Protein AF-A0AA39VTD2-F1 (afdb_monomer)

Solvent-accessible surface area (backbone atoms only — not comparable to full-atom values): 9011 Å² total; per-residue (Å²): 133,56,68,71,57,47,51,46,49,51,66,43,54,38,42,50,24,48,55,52,28,52,70,69,26,63,92,44,90,57,47,90,54,54,65,67,55,42,27,39,64,20,30,42,62,75,64,65,38,88,51,20,54,28,35,28,41,30,50,53,46,53,52,54,55,70,74,55,58,90,92,57,81,82,82,74,65,67,71,65,35,53,47,39,31,69,61,49,70,28,63,67,50,41,54,50,52,48,50,49,42,51,71,68,51,75,74,62,54,51,59,44,59,25,41,34,55,59,74,66,97,52,94,37,30,54,61,72,82,68,52,94,79,41,73,35,63,44,76,49,68,32,60,56,42,57,49,47,62,57,50,41,28,45,65,70,86,83,126

Sequence (159 aa):
MSRDTLEYRWGKHHRTYVENLNNQIAGTELDGMSLEDVILVSYNRGDILPPFNNAAQAWNHGFFWESMKPGGGGKPSGDLLELIERDFGSFETFLSEFKSAASTQFGSGWAWLCYKANRLDVENAVNPLPSDEDKKLVVVKSPNAVNTFSLGLLSAPYY

Mean predicted aligned error: 5.65 Å

Radius of gyration: 16.7 Å; Cα contacts (8 Å, |Δi|>4): 208; chains: 1; bounding box: 38×28×45 Å

Nearest PDB structures (foldseek):
  8r6s-assembly1_N  TM=9.092E-01  e=1.519E-19  Sinapis alba
  8wa0-assembly1_L  TM=8.859E-01  e=2.914E-18  Nicotiana tabacum
  7bjk-assembly3_E-2  TM=9.231E-01  e=2.035E-16  Arabidopsis thaliana
  8xzv-assembly1_L  TM=8.813E-01  e=9.977E-18  Spinacia oleracea
  1my6-assembly1_B  TM=9.478E-01  e=7.759E-13  Thermosynechococcus vestitus

pLDDT: mean 86.67, std 11.74, range [35.47, 97.81]

Foldseek 3Di:
DDPVCCCCCVVPVLVVLVVVLCVVCPPHPCPPPDLLVQLLVQCQLVPHHPSNQSSLSNVVSVVVVLVDDVVDDDQDDDPVQVLCCVFQVHPVSVVVVQVVQVVPDDDAWDKFWWQFAQDDPRVRAPEDHGDPPHGHIDIDIDHRSDDQSSNNTHTDPPD

Organism: Acer saccharum (NCBI:txid4024)

InterPro domains:
  IPR001189 Manganese/iron superoxide dismutase [PR01703] (9-22)
  IPR001189 Manganese/iron superoxide dismutase [PR01703] (52-65)
  IPR001189 Manganese/iron superoxide dismutase [PR01703] (105-113)
  IPR019831 Manganese/iron superoxide dismutase, N-terminal [PF00081] (2-69)
  IPR019832 Manganese/iron superoxide dismutase, C-terminal [PF02777] (76-127)
  IPR036314 Manganese/iron superoxide dismutase, C-terminal domain superfamily [G3DSA:3.55.40.20] (68-153)
  IPR036314 Manganese/iron superoxide dismutase, C-terminal domain superfamily [SSF54719] (71-150)
  IPR036324 Manganese/iron superoxide dismutase, N-terminal domain superfamily [G3DSA:1.10.287.990] (3-67)
  IPR036324 Manganese/iron superoxide dismutase, N-terminal domain superfamily [SSF46609] (1-70)

Secondary structure (DSSP, 8-state):
--HHHHHHIIIIIIHHHHHHHHHHHTTSTTTTS-HHHHHHHHHGGGS--TTHHHHHHHHHHHHHHHT--TT--S---THHHHHHHHHHSSHHHHHHHHHHHHHS--SSEEEEEEEE-S----TTS-PPPP-TT-SEEEEEEEETT--TGGGT-EE----

Structure (mmCIF, N/CA/C/O backbone):
data_AF-A0AA39VTD2-F1
#
_entry.id   AF-A0AA39VTD2-F1
#
loop_
_atom_site.group_PDB
_atom_site.id
_atom_site.type_symbol
_atom_site.label_atom_id
_atom_site.label_alt_id
_atom_site.label_comp_id
_atom_site.label_asym_id
_atom_site.label_entity_id
_atom_site.label_seq_id
_atom_site.pdbx_PDB_ins_code
_atom_site.Cartn_x
_atom_site.Cartn_y
_atom_site.Cartn_z
_atom_site.occupancy
_atom_site.B_iso_or_equiv
_atom_site.auth_seq_id
_atom_site.auth_comp_id
_atom_site.auth_asym_id
_atom_site.auth_atom_id
_atom_site.pdbx_PDB_model_num
ATOM 1 N N . MET A 1 1 ? 16.924 -9.910 0.750 1.00 76.75 1 MET A N 1
ATOM 2 C CA . MET A 1 1 ? 16.731 -9.361 2.112 1.00 76.75 1 MET A CA 1
ATOM 3 C C . MET A 1 1 ? 17.577 -10.177 3.082 1.00 76.75 1 MET A C 1
ATOM 5 O O . MET A 1 1 ? 17.642 -11.385 2.891 1.00 76.75 1 MET A O 1
ATOM 9 N N . SER A 1 2 ? 18.263 -9.560 4.052 1.00 83.81 2 SER A N 1
ATOM 10 C CA . SER A 1 2 ? 19.009 -10.321 5.072 1.00 83.81 2 SER A CA 1
ATOM 11 C C . SER A 1 2 ? 18.058 -10.961 6.091 1.00 83.81 2 SER A C 1
ATOM 13 O O . SER A 1 2 ? 16.942 -10.472 6.276 1.00 83.81 2 SER A O 1
ATOM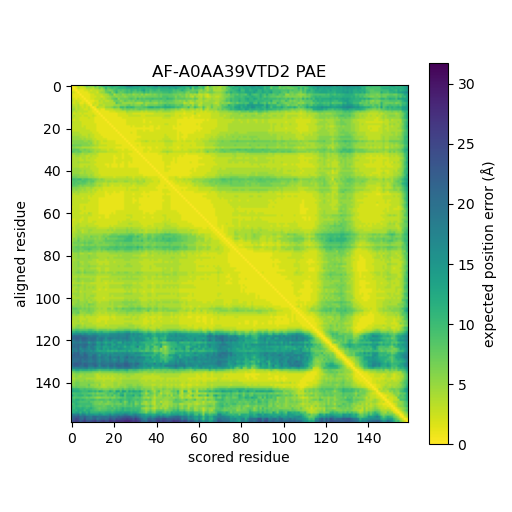 15 N N . ARG A 1 3 ? 18.509 -12.022 6.776 1.00 80.75 3 ARG A N 1
ATOM 16 C CA . ARG A 1 3 ? 17.746 -12.683 7.850 1.00 80.75 3 ARG A CA 1
ATOM 17 C C . ARG A 1 3 ? 17.330 -11.692 8.938 1.00 80.75 3 ARG A C 1
ATOM 19 O O . ARG A 1 3 ? 16.152 -11.606 9.251 1.00 80.75 3 ARG A O 1
ATOM 26 N N . ASP A 1 4 ? 18.270 -10.891 9.429 1.00 79.88 4 ASP A N 1
ATOM 27 C CA . ASP A 1 4 ? 18.017 -9.940 10.518 1.00 79.88 4 ASP A CA 1
ATOM 28 C C . ASP A 1 4 ? 16.974 -8.877 10.124 1.00 79.88 4 ASP A C 1
ATOM 30 O O . ASP A 1 4 ? 16.136 -8.480 10.933 1.00 79.88 4 ASP A O 1
ATOM 34 N N . THR A 1 5 ? 16.965 -8.457 8.849 1.00 80.38 5 THR A N 1
ATOM 35 C CA . THR A 1 5 ? 15.929 -7.548 8.328 1.00 80.38 5 THR A CA 1
ATOM 36 C C . THR A 1 5 ? 14.560 -8.221 8.340 1.00 80.38 5 THR A C 1
ATOM 38 O O . THR A 1 5 ? 13.583 -7.598 8.750 1.00 80.38 5 THR A O 1
ATOM 41 N N . LEU A 1 6 ? 14.480 -9.483 7.910 1.00 81.31 6 LEU A N 1
ATOM 42 C CA . LEU A 1 6 ? 13.232 -10.243 7.887 1.00 81.31 6 LEU A CA 1
ATOM 43 C C . LEU A 1 6 ? 12.694 -10.472 9.308 1.00 81.31 6 LEU A C 1
ATOM 45 O O . LEU A 1 6 ? 11.533 -10.174 9.573 1.00 81.31 6 LEU A O 1
ATOM 49 N N . GLU A 1 7 ? 13.536 -10.929 10.238 1.00 77.38 7 GLU A N 1
ATOM 50 C CA . GLU A 1 7 ? 13.161 -11.175 11.638 1.00 77.38 7 GLU A CA 1
ATOM 51 C C . GLU A 1 7 ? 12.628 -9.912 12.318 1.00 77.38 7 GLU A C 1
ATOM 53 O O . GLU A 1 7 ? 11.634 -9.958 13.044 1.00 77.38 7 GLU A O 1
ATOM 58 N N . TYR A 1 8 ? 13.246 -8.763 12.054 1.00 77.12 8 TYR A N 1
ATOM 59 C CA . TYR A 1 8 ? 12.790 -7.501 12.618 1.00 77.12 8 TYR A CA 1
ATOM 60 C C . TYR A 1 8 ? 11.500 -6.992 11.956 1.00 77.12 8 TYR A C 1
ATOM 62 O O . TYR A 1 8 ? 10.559 -6.596 12.648 1.00 77.12 8 TYR A O 1
ATOM 70 N N . ARG A 1 9 ? 11.425 -7.002 10.619 1.00 79.19 9 ARG A N 1
ATOM 71 C CA . ARG A 1 9 ? 10.291 -6.438 9.866 1.00 79.19 9 ARG A CA 1
ATOM 72 C C . ARG A 1 9 ? 9.035 -7.308 9.948 1.00 79.19 9 ARG A C 1
ATOM 74 O O . ARG A 1 9 ? 7.955 -6.783 10.195 1.00 79.19 9 ARG A O 1
ATOM 81 N N . TRP A 1 10 ? 9.167 -8.621 9.782 1.00 75.38 10 TRP A N 1
ATOM 82 C CA . TRP A 1 10 ? 8.052 -9.555 9.946 1.00 75.38 10 TRP A CA 1
ATOM 83 C C . TRP A 1 10 ? 7.800 -9.847 11.428 1.00 75.38 10 TRP A C 1
ATOM 85 O O . TRP A 1 10 ? 6.701 -9.647 11.940 1.00 75.38 10 TRP A O 1
ATOM 95 N N . GLY A 1 11 ? 8.834 -10.302 12.140 1.00 75.12 11 GLY A N 1
ATOM 96 C CA . GLY A 1 11 ? 8.685 -10.845 13.490 1.00 75.12 11 GLY A CA 1
ATOM 97 C C . GLY A 1 11 ? 8.329 -9.811 14.556 1.00 75.12 11 GLY A C 1
ATOM 98 O O . GLY A 1 11 ? 7.667 -10.173 15.527 1.00 75.12 11 GLY A O 1
ATOM 99 N N . LYS A 1 12 ? 8.733 -8.544 14.381 1.00 82.31 12 LYS A N 1
ATOM 100 C CA . LYS A 1 12 ? 8.379 -7.451 15.301 1.00 82.31 12 LYS A CA 1
ATOM 101 C C . LYS A 1 12 ? 7.396 -6.468 14.682 1.00 82.31 12 LYS A C 1
ATOM 103 O O . LYS A 1 12 ? 6.284 -6.372 15.173 1.00 82.31 12 LYS A O 1
ATOM 108 N N . HIS A 1 13 ? 7.770 -5.764 13.610 1.00 87.25 13 HIS A N 1
ATOM 109 C CA . HIS A 1 13 ? 6.942 -4.665 13.077 1.00 87.25 13 HIS A CA 1
ATOM 110 C C . HIS A 1 13 ? 5.559 -5.121 12.615 1.00 87.25 13 HIS A C 1
ATOM 112 O O . HIS A 1 13 ? 4.560 -4.607 13.109 1.00 87.25 13 HIS A O 1
ATOM 118 N N . HIS A 1 14 ? 5.491 -6.109 11.718 1.00 91.69 14 HIS A N 1
ATOM 119 C CA . HIS A 1 14 ? 4.206 -6.631 11.248 1.00 91.69 14 HIS A CA 1
ATOM 120 C C . HIS A 1 14 ? 3.375 -7.191 12.416 1.00 91.69 14 HIS A C 1
ATOM 122 O O . HIS A 1 14 ? 2.210 -6.830 12.570 1.00 91.69 14 HIS A O 1
ATOM 128 N N . ARG A 1 15 ? 3.993 -7.982 13.304 1.00 92.19 15 ARG A N 1
ATOM 129 C CA . ARG A 1 15 ? 3.325 -8.508 14.504 1.00 92.19 15 ARG A CA 1
ATOM 130 C C . ARG A 1 15 ? 2.736 -7.408 15.389 1.00 92.19 15 ARG A C 1
ATOM 132 O O . ARG A 1 15 ? 1.592 -7.530 15.801 1.00 92.19 15 ARG A O 1
ATOM 139 N N . THR A 1 16 ? 3.481 -6.337 15.655 1.00 94.50 16 THR A N 1
ATOM 140 C CA . THR A 1 16 ? 3.008 -5.230 16.495 1.00 94.50 16 THR A CA 1
ATOM 141 C C . THR A 1 16 ? 1.781 -4.544 15.897 1.00 94.50 16 THR A C 1
ATOM 143 O O . THR A 1 16 ? 0.872 -4.203 16.648 1.00 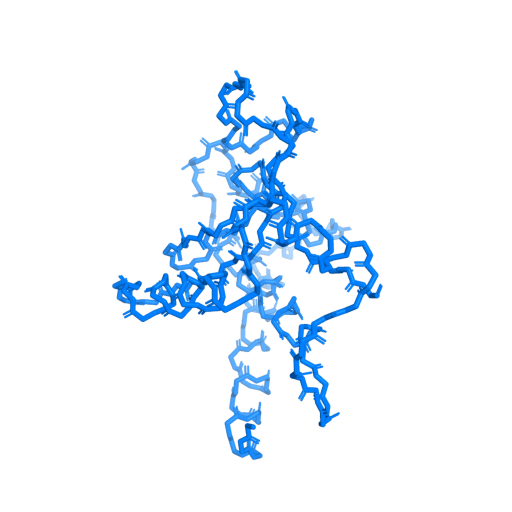94.50 16 THR A O 1
ATOM 146 N N . TYR A 1 17 ? 1.699 -4.382 14.570 1.00 95.69 17 TYR A N 1
ATOM 147 C CA . TYR A 1 17 ? 0.480 -3.859 13.937 1.00 95.69 17 TYR A CA 1
ATOM 148 C C . TYR A 1 17 ? -0.722 -4.780 14.167 1.00 95.69 17 TYR A C 1
ATOM 150 O O . TYR A 1 17 ? -1.791 -4.298 14.529 1.00 95.69 17 TYR A O 1
ATOM 158 N N . VAL A 1 18 ? -0.536 -6.096 14.036 1.00 95.81 18 VAL A N 1
ATOM 159 C CA . VAL A 1 18 ? -1.597 -7.087 14.281 1.00 95.81 18 VAL A CA 1
ATOM 160 C C . VAL A 1 18 ? -2.035 -7.093 15.749 1.00 95.81 18 VAL A C 1
ATOM 162 O O . VAL A 1 18 ? -3.226 -7.031 16.037 1.00 95.81 18 VAL A O 1
ATOM 165 N N . GLU A 1 19 ? -1.093 -7.124 16.692 1.00 96.62 19 GLU A N 1
ATOM 166 C CA . GLU A 1 19 ? -1.392 -7.118 18.132 1.00 96.62 19 GLU A CA 1
ATOM 167 C C . GLU A 1 19 ? -2.115 -5.833 18.557 1.00 96.62 19 GLU A C 1
ATOM 169 O O . GLU A 1 19 ? -3.118 -5.889 19.269 1.00 96.62 19 GLU A O 1
ATOM 174 N N . ASN A 1 20 ? -1.647 -4.674 18.086 1.00 97.25 20 ASN A N 1
ATOM 175 C CA . ASN A 1 20 ? -2.295 -3.397 18.371 1.00 97.25 20 ASN A CA 1
ATOM 176 C C . ASN A 1 20 ? -3.697 -3.327 17.769 1.00 97.25 20 ASN A C 1
ATOM 178 O O . ASN A 1 20 ? -4.606 -2.852 18.445 1.00 97.25 20 ASN A O 1
ATOM 182 N N . LEU A 1 21 ? -3.878 -3.805 16.533 1.00 97.56 21 LEU A N 1
ATOM 183 C CA . LEU A 1 21 ? -5.193 -3.858 15.906 1.00 97.56 21 LEU A CA 1
ATOM 184 C C . LEU A 1 21 ? -6.155 -4.708 16.736 1.00 97.56 21 LEU A C 1
ATOM 186 O O . LEU A 1 21 ? -7.223 -4.223 17.093 1.00 97.56 21 LEU A O 1
ATOM 190 N N . ASN A 1 22 ? -5.752 -5.930 17.095 1.00 97.50 22 ASN A N 1
ATOM 191 C CA . ASN A 1 22 ? -6.574 -6.839 17.895 1.00 97.50 22 ASN A CA 1
ATOM 192 C C . ASN A 1 22 ? -6.998 -6.190 19.219 1.00 97.50 22 ASN A C 1
ATOM 194 O O . ASN A 1 22 ? -8.166 -6.251 19.589 1.00 97.50 22 ASN A O 1
ATOM 198 N N . ASN A 1 23 ? -6.078 -5.499 19.898 1.00 97.50 23 ASN A N 1
ATOM 199 C CA . ASN A 1 23 ? -6.393 -4.771 21.129 1.00 97.50 23 ASN A CA 1
ATOM 200 C C . ASN A 1 23 ? -7.365 -3.600 20.905 1.00 97.50 23 ASN A C 1
ATOM 202 O O . ASN A 1 23 ? -8.156 -3.291 21.791 1.00 97.50 23 ASN A O 1
ATOM 206 N N . GLN A 1 24 ? -7.294 -2.926 19.753 1.00 96.94 24 GLN A N 1
ATOM 207 C CA . GLN A 1 24 ? -8.174 -1.802 19.417 1.00 96.94 24 GLN A CA 1
ATOM 208 C C . GLN A 1 24 ? -9.593 -2.240 19.049 1.00 96.94 24 GLN A C 1
ATOM 210 O O . GLN A 1 24 ? -10.527 -1.480 19.299 1.00 96.94 24 GLN A O 1
ATOM 215 N N . ILE A 1 25 ? -9.754 -3.415 18.433 1.00 97.38 25 ILE A N 1
ATOM 216 C CA . ILE A 1 25 ? -11.055 -3.881 17.932 1.00 97.38 25 ILE A CA 1
ATOM 217 C C . ILE A 1 25 ? -11.762 -4.857 18.874 1.00 97.38 25 ILE A C 1
ATOM 219 O O . ILE A 1 25 ? -12.960 -5.067 18.701 1.00 97.38 25 ILE A O 1
ATOM 223 N N . ALA A 1 26 ? -11.068 -5.428 19.864 1.00 97.06 26 ALA A N 1
ATOM 224 C CA . ALA A 1 26 ? -11.632 -6.418 20.779 1.00 97.06 26 ALA A CA 1
ATOM 225 C C . ALA A 1 26 ? -12.937 -5.934 21.436 1.00 97.06 26 ALA A C 1
ATOM 227 O O . ALA A 1 26 ? -12.967 -4.900 22.110 1.00 97.06 26 ALA A O 1
ATOM 228 N N . GLY A 1 27 ? -14.016 -6.700 21.253 1.00 95.69 27 GLY A N 1
ATOM 229 C CA . GLY A 1 27 ? -15.337 -6.377 21.809 1.00 95.69 27 GLY A CA 1
ATOM 230 C C . GLY A 1 27 ? -16.050 -5.186 21.154 1.00 95.69 27 GLY A C 1
ATOM 231 O O . GLY A 1 27 ? -17.079 -4.741 21.665 1.00 95.69 27 GLY A O 1
ATOM 232 N N . THR A 1 28 ? -15.524 -4.666 20.043 1.00 96.19 28 THR A N 1
ATOM 233 C CA . THR A 1 28 ? -16.202 -3.678 19.192 1.00 96.19 28 THR A CA 1
ATOM 234 C C . THR A 1 28 ? -16.948 -4.375 18.052 1.00 96.19 28 THR A C 1
ATOM 236 O O . THR A 1 28 ? -16.800 -5.574 17.841 1.00 96.19 28 THR A O 1
ATOM 239 N N . GLU A 1 29 ? -17.720 -3.624 17.268 1.00 94.69 29 GLU A N 1
ATOM 240 C CA . GLU A 1 29 ? -18.360 -4.145 16.050 1.00 94.69 29 GLU A CA 1
ATOM 241 C C . GLU A 1 29 ? -17.364 -4.558 14.955 1.00 94.69 29 GLU A C 1
ATOM 243 O O . GLU A 1 29 ? -17.729 -5.306 14.055 1.00 94.69 29 GLU A O 1
ATOM 248 N N . LEU A 1 30 ? -16.112 -4.096 15.039 1.00 95.94 30 LEU A N 1
ATOM 249 C CA . LEU A 1 30 ? -15.044 -4.458 14.105 1.00 95.94 30 LEU A CA 1
ATOM 250 C C . LEU A 1 30 ? -14.455 -5.845 14.402 1.00 95.94 30 LEU A C 1
ATOM 252 O O . LEU A 1 30 ? -13.733 -6.397 13.572 1.00 95.94 30 LEU A O 1
ATOM 256 N N . ASP A 1 31 ? -14.729 -6.400 15.585 1.00 94.69 31 ASP A N 1
ATOM 257 C CA . ASP A 1 31 ? -14.263 -7.727 15.977 1.00 94.69 31 ASP A CA 1
ATOM 258 C C . ASP A 1 31 ? -14.933 -8.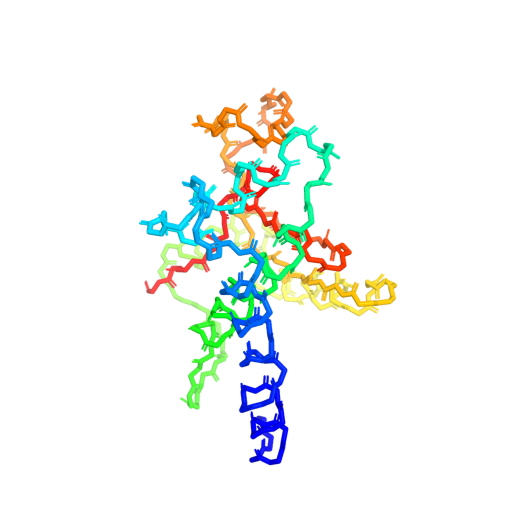805 15.109 1.00 94.69 31 ASP A C 1
ATOM 260 O O . ASP A 1 31 ? -16.155 -8.846 14.962 1.00 94.69 31 ASP A O 1
ATOM 264 N N . GLY A 1 32 ? -14.127 -9.677 14.502 1.00 92.31 32 GLY A N 1
ATOM 265 C CA . GLY A 1 32 ? -14.597 -10.714 13.579 1.00 92.31 32 GLY A CA 1
ATOM 266 C C . GLY A 1 32 ? -14.853 -10.263 12.133 1.00 92.31 32 GLY A C 1
ATOM 267 O O . GLY A 1 32 ? -15.195 -11.111 11.306 1.00 92.31 32 GLY A O 1
ATOM 268 N N . MET A 1 33 ? -14.663 -8.982 11.796 1.00 96.00 33 MET A N 1
ATOM 269 C CA . MET A 1 33 ? -14.645 -8.523 10.399 1.00 96.00 33 MET A CA 1
ATOM 270 C C . MET A 1 33 ? -13.373 -8.982 9.664 1.00 96.00 33 MET A C 1
ATOM 272 O O . MET A 1 33 ? -12.355 -9.303 10.283 1.00 96.00 33 MET A O 1
ATOM 276 N N . SER A 1 34 ? -13.413 -8.987 8.326 1.00 95.25 34 SER A N 1
ATOM 277 C CA . SER A 1 34 ? -12.197 -9.158 7.523 1.00 95.25 34 SER A CA 1
ATOM 278 C C . SER A 1 34 ? -11.263 -7.953 7.691 1.00 95.25 34 SER A C 1
ATOM 280 O O . SER A 1 34 ? -11.709 -6.849 8.012 1.00 95.25 34 SER A O 1
ATOM 282 N N . LEU A 1 35 ? -9.959 -8.137 7.467 1.00 94.44 35 LEU A N 1
ATOM 283 C CA . LEU A 1 35 ? -8.993 -7.041 7.595 1.00 94.44 35 LEU A CA 1
ATOM 284 C C . LEU A 1 35 ? -9.306 -5.904 6.609 1.00 94.44 35 LEU A C 1
ATOM 286 O O . LEU A 1 35 ? -9.220 -4.731 6.970 1.00 94.44 35 LEU A O 1
ATOM 290 N N . GLU A 1 36 ? -9.708 -6.253 5.390 1.00 91.62 36 GLU A N 1
ATOM 291 C CA . GLU A 1 36 ? -10.162 -5.333 4.352 1.00 91.62 36 GLU A CA 1
ATOM 292 C C . GLU A 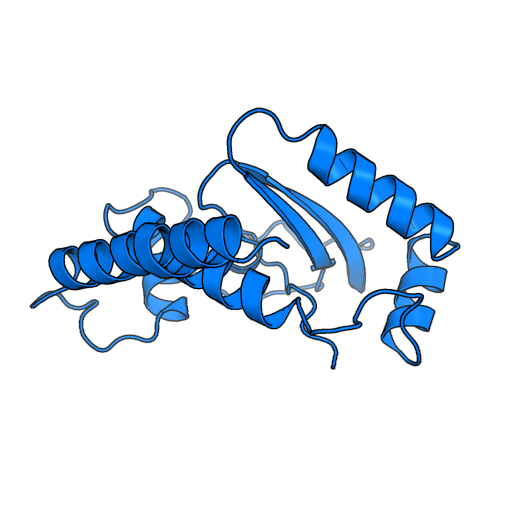1 36 ? -11.376 -4.514 4.808 1.00 91.62 36 GLU A C 1
ATOM 294 O O . GLU A 1 36 ? -11.361 -3.287 4.687 1.00 91.62 36 GLU A O 1
ATOM 299 N N . ASP A 1 37 ? -12.394 -5.154 5.390 1.00 92.00 37 ASP A N 1
ATOM 300 C CA . ASP A 1 37 ? -13.581 -4.448 5.887 1.00 92.00 37 ASP A CA 1
ATOM 301 C C . ASP A 1 37 ? -13.224 -3.502 7.035 1.00 92.00 37 ASP A C 1
ATOM 303 O O . ASP A 1 37 ? -13.659 -2.347 7.043 1.00 92.00 37 ASP A O 1
ATOM 307 N N . VAL A 1 38 ? -12.361 -3.939 7.962 1.00 95.06 38 VAL A N 1
ATOM 308 C CA . VAL A 1 38 ? -11.859 -3.076 9.040 1.00 95.06 38 VAL A CA 1
ATOM 309 C C . VAL A 1 38 ? -11.154 -1.853 8.458 1.00 95.06 38 VAL A C 1
ATOM 311 O O . VAL A 1 38 ? -11.396 -0.741 8.930 1.00 95.06 38 VAL A O 1
ATOM 314 N N . ILE A 1 39 ? -10.328 -2.010 7.419 1.00 93.31 39 ILE A N 1
ATOM 315 C CA . ILE A 1 39 ? -9.666 -0.886 6.735 1.00 93.31 39 ILE A CA 1
ATOM 316 C C . ILE A 1 39 ? -10.697 0.079 6.149 1.00 93.31 39 ILE A C 1
ATOM 318 O O . ILE A 1 39 ? -10.572 1.283 6.362 1.00 93.31 39 ILE A O 1
ATOM 322 N N . LEU A 1 40 ? -11.721 -0.410 5.446 1.00 89.81 40 LEU A N 1
ATOM 323 C CA . LEU A 1 40 ? -12.726 0.461 4.826 1.00 89.81 40 LEU A CA 1
ATOM 324 C C . LEU A 1 40 ? -13.570 1.210 5.844 1.00 89.81 40 LEU A C 1
ATOM 326 O O . LEU A 1 40 ? -13.764 2.420 5.709 1.00 89.81 40 LEU A O 1
ATOM 330 N N . VAL A 1 41 ? -14.073 0.501 6.852 1.00 92.06 41 VAL A N 1
ATOM 331 C CA . VAL A 1 41 ? -14.905 1.098 7.899 1.00 92.06 41 VAL A CA 1
ATOM 332 C C . VAL A 1 41 ? -14.090 2.127 8.675 1.00 92.06 41 VAL A C 1
ATOM 334 O O . VAL A 1 41 ? -14.546 3.250 8.871 1.00 92.06 41 VAL A O 1
ATOM 337 N N . SER A 1 42 ? -12.855 1.789 9.052 1.00 93.75 42 SER A N 1
ATOM 338 C CA . SER A 1 42 ? -11.999 2.697 9.820 1.00 93.75 42 SER A CA 1
ATOM 339 C C . SER A 1 42 ? -11.380 3.828 8.996 1.00 93.75 42 SER A C 1
ATOM 341 O O . SER A 1 42 ? -10.990 4.837 9.578 1.00 93.75 42 SER A O 1
ATOM 343 N N . TYR A 1 43 ? -11.320 3.727 7.666 1.00 91.19 43 TYR A N 1
ATOM 344 C CA . TYR A 1 43 ? -10.939 4.857 6.813 1.00 91.19 43 TYR A CA 1
ATOM 345 C C . TYR A 1 43 ? -12.009 5.954 6.806 1.00 91.19 43 TYR A C 1
ATOM 347 O O . TYR A 1 43 ? -11.664 7.131 6.709 1.00 91.19 43 TYR A O 1
ATOM 355 N N . ASN A 1 44 ? -13.288 5.565 6.922 1.00 88.19 44 ASN A N 1
ATOM 356 C CA . ASN A 1 44 ? -14.428 6.457 7.156 1.00 88.19 44 ASN A CA 1
ATOM 357 C C . ASN A 1 44 ? -14.427 7.699 6.237 1.00 88.19 44 ASN A C 1
ATOM 359 O O . ASN A 1 44 ? -14.462 8.844 6.683 1.00 88.19 44 ASN A O 1
ATOM 363 N N . ARG A 1 45 ? -14.332 7.477 4.916 1.00 83.31 45 ARG A N 1
ATOM 364 C CA . ARG A 1 45 ? -14.311 8.541 3.886 1.00 83.31 45 ARG A CA 1
ATOM 365 C C . ARG A 1 45 ? -13.203 9.590 4.092 1.00 83.31 45 ARG A C 1
ATOM 367 O O . ARG A 1 45 ? -13.350 10.737 3.673 1.00 83.31 45 ARG A O 1
ATOM 374 N N . GLY A 1 46 ? -12.098 9.202 4.726 1.00 84.56 46 GLY A N 1
ATOM 375 C CA . GLY A 1 46 ? -10.975 10.078 5.056 1.00 84.56 46 GLY A CA 1
ATOM 376 C C . GLY A 1 46 ? -11.026 10.682 6.464 1.00 84.56 46 GLY A C 1
ATOM 377 O O . GLY A 1 46 ? -10.034 11.280 6.880 1.00 84.56 46 GLY A O 1
ATOM 378 N N . ASP A 1 47 ? -12.116 10.497 7.217 1.00 88.81 47 ASP A N 1
ATOM 379 C CA . ASP A 1 47 ? -12.208 10.847 8.642 1.00 88.81 47 ASP A CA 1
ATOM 380 C C . ASP A 1 47 ? -11.746 9.670 9.518 1.00 88.81 47 ASP A C 1
ATOM 382 O O . ASP A 1 47 ? -12.525 8.961 10.156 1.00 88.81 47 ASP A O 1
ATOM 386 N N . ILE A 1 48 ? -10.438 9.426 9.447 1.00 91.19 48 ILE A N 1
ATOM 387 C CA . ILE A 1 48 ? -9.763 8.203 9.888 1.00 91.19 48 ILE A CA 1
ATOM 388 C C . ILE A 1 48 ? -10.035 7.875 11.370 1.00 91.19 48 ILE A C 1
ATOM 390 O O . ILE A 1 48 ? -9.674 8.634 12.271 1.00 91.19 48 ILE A O 1
ATOM 394 N N . LEU A 1 49 ? -10.557 6.672 11.627 1.00 93.56 49 LEU A N 1
ATOM 395 C CA . LEU A 1 49 ? -10.756 6.110 12.965 1.00 93.56 49 LEU A CA 1
ATOM 396 C C . LEU A 1 49 ? -9.467 5.470 13.526 1.00 93.56 49 LEU A C 1
ATOM 398 O O . LEU A 1 49 ? -8.620 4.995 12.761 1.00 93.56 49 LEU A O 1
ATOM 402 N N . PRO A 1 50 ? -9.314 5.367 14.865 1.00 94.38 50 PRO A N 1
ATOM 403 C CA . PRO A 1 50 ? -8.094 4.850 15.498 1.00 94.38 50 PRO A CA 1
ATOM 404 C C . PRO A 1 50 ? -7.579 3.477 15.006 1.00 94.38 50 PRO A C 1
ATOM 406 O O . PRO A 1 50 ? -6.353 3.320 14.944 1.00 94.38 50 PRO A O 1
ATOM 409 N N . PRO A 1 51 ? -8.435 2.493 14.644 1.00 95.81 51 PRO A N 1
ATOM 410 C CA . PRO A 1 51 ? -7.977 1.190 14.148 1.00 95.81 51 PRO A CA 1
ATOM 411 C C . PRO A 1 51 ? -7.286 1.227 12.777 1.00 95.81 51 PRO A C 1
ATOM 413 O O . PRO A 1 51 ? -6.462 0.357 12.485 1.00 95.81 51 PRO A O 1
ATOM 416 N N . PHE A 1 52 ? -7.570 2.238 11.948 1.00 95.12 52 PHE A N 1
ATOM 417 C CA . PHE A 1 52 ? -7.170 2.269 10.537 1.00 95.12 52 PHE A CA 1
ATOM 418 C C . PHE A 1 52 ? -5.675 2.083 10.327 1.00 95.12 52 PHE A C 1
ATOM 420 O O . PHE A 1 52 ? -5.257 1.271 9.508 1.00 95.12 52 PHE A O 1
ATOM 427 N N . ASN A 1 53 ? -4.850 2.808 11.083 1.00 94.62 53 ASN A N 1
ATOM 428 C CA . ASN A 1 53 ? -3.408 2.780 10.866 1.00 94.62 53 ASN A CA 1
ATOM 429 C C . ASN A 1 53 ? -2.812 1.389 11.114 1.00 94.62 53 ASN A C 1
ATOM 431 O O . ASN A 1 53 ? -1.942 0.967 10.355 1.00 94.62 53 ASN A O 1
ATOM 435 N N . ASN A 1 54 ? -3.270 0.672 12.146 1.00 96.62 54 ASN A N 1
ATOM 436 C CA . ASN A 1 54 ? -2.792 -0.684 12.418 1.00 96.62 54 ASN A CA 1
ATOM 437 C C . ASN A 1 54 ? -3.369 -1.684 11.409 1.00 96.62 54 ASN A C 1
ATOM 439 O O . ASN A 1 54 ? -2.621 -2.525 10.914 1.00 96.62 54 ASN A O 1
ATOM 443 N N . ALA A 1 55 ? -4.649 -1.545 11.046 1.00 96.19 55 ALA A N 1
ATOM 444 C CA . ALA A 1 55 ? -5.294 -2.391 10.045 1.00 96.19 55 ALA A CA 1
ATOM 445 C C . ALA A 1 55 ? -4.605 -2.284 8.679 1.00 96.19 55 ALA A C 1
ATOM 447 O O . ALA A 1 55 ? -4.136 -3.276 8.120 1.00 96.19 55 ALA A O 1
ATOM 448 N N . ALA A 1 56 ? -4.448 -1.061 8.179 1.00 94.44 56 ALA A N 1
ATOM 449 C CA . ALA A 1 56 ? -3.852 -0.825 6.878 1.00 94.44 56 ALA A CA 1
ATOM 450 C C . ALA A 1 56 ? -2.356 -1.172 6.863 1.00 94.44 56 ALA A C 1
ATOM 452 O O . ALA A 1 56 ? -1.881 -1.746 5.889 1.00 94.44 56 ALA A O 1
ATOM 453 N N . GLN A 1 57 ? -1.607 -0.942 7.951 1.00 94.88 57 GLN A N 1
ATOM 454 C CA . GLN A 1 57 ? -0.211 -1.390 8.021 1.00 94.88 57 GLN A CA 1
ATOM 455 C C . GLN A 1 57 ? -0.069 -2.911 8.094 1.00 94.88 57 GLN A C 1
ATOM 457 O O . GLN A 1 57 ? 0.869 -3.431 7.488 1.00 94.88 57 GLN A O 1
ATOM 462 N N . ALA A 1 58 ? -0.955 -3.623 8.798 1.00 95.38 58 ALA A N 1
ATOM 463 C CA . ALA A 1 58 ? -0.959 -5.085 8.789 1.00 95.38 58 ALA A CA 1
ATOM 464 C C . ALA A 1 58 ? -1.183 -5.609 7.362 1.00 95.38 58 ALA A C 1
ATOM 466 O O . ALA A 1 58 ? -0.392 -6.410 6.866 1.00 95.38 58 ALA A O 1
ATOM 467 N N . TRP A 1 59 ? -2.171 -5.057 6.654 1.00 94.81 59 TRP A N 1
ATOM 468 C CA . TRP A 1 59 ? -2.455 -5.434 5.269 1.00 94.81 59 TRP A CA 1
ATOM 469 C C . TRP A 1 59 ? -1.303 -5.095 4.315 1.00 94.81 59 TRP A C 1
ATOM 471 O O . TRP A 1 59 ? -0.843 -5.961 3.574 1.00 94.81 59 TRP A O 1
ATOM 481 N N . ASN A 1 60 ? -0.758 -3.873 4.382 1.00 93.25 60 ASN A N 1
ATOM 482 C CA . ASN A 1 60 ? 0.347 -3.438 3.517 1.00 93.25 60 ASN A CA 1
ATOM 483 C C . ASN A 1 60 ? 1.581 -4.329 3.682 1.00 93.25 60 ASN A C 1
ATOM 485 O O . ASN A 1 60 ? 2.242 -4.671 2.702 1.00 93.25 60 ASN A O 1
ATOM 489 N N . HIS A 1 61 ? 1.889 -4.722 4.923 1.00 93.06 61 HIS A N 1
ATOM 490 C CA . HIS A 1 61 ? 2.967 -5.665 5.177 1.00 93.06 61 HIS A CA 1
ATOM 491 C C . HIS A 1 61 ? 2.625 -7.034 4.597 1.00 93.06 61 HIS A C 1
ATOM 493 O O . HIS A 1 61 ? 3.436 -7.541 3.832 1.00 93.06 61 HIS A O 1
ATOM 499 N N . GLY A 1 62 ? 1.450 -7.603 4.892 1.00 92.56 62 GLY A N 1
ATOM 500 C CA . GLY A 1 62 ? 0.984 -8.864 4.296 1.00 92.56 62 GLY A CA 1
ATOM 501 C C . GLY A 1 62 ? 1.200 -8.910 2.780 1.00 92.56 62 GLY A C 1
ATOM 502 O O . GLY A 1 62 ? 1.953 -9.754 2.290 1.00 92.56 62 GLY A O 1
ATOM 503 N N . PHE A 1 63 ? 0.680 -7.905 2.076 1.00 91.75 63 PHE A N 1
ATOM 504 C CA . PHE A 1 63 ? 0.825 -7.759 0.628 1.00 91.75 63 PHE A CA 1
ATOM 505 C C . PHE A 1 63 ? 2.290 -7.632 0.170 1.00 91.75 63 PHE A C 1
ATOM 507 O O . PHE A 1 63 ? 2.701 -8.223 -0.831 1.00 91.75 63 PHE A O 1
ATOM 514 N N . PHE A 1 64 ? 3.122 -6.886 0.904 1.00 91.25 64 PHE A N 1
ATOM 515 C CA . PHE A 1 64 ? 4.552 -6.762 0.601 1.00 91.25 64 PHE A CA 1
ATOM 516 C C . PHE A 1 64 ? 5.285 -8.104 0.671 1.00 91.25 64 PHE A C 1
ATOM 518 O O . PHE A 1 64 ? 6.156 -8.378 -0.158 1.00 91.25 64 PHE A O 1
ATOM 525 N N . TRP A 1 65 ? 4.942 -8.950 1.641 1.00 90.50 65 TRP A N 1
ATOM 526 C CA . TRP A 1 65 ? 5.550 -10.272 1.774 1.00 90.50 65 TRP A CA 1
ATOM 527 C C . TRP A 1 65 ? 5.098 -11.219 0.661 1.00 90.50 65 TRP A C 1
ATOM 529 O O . TRP A 1 65 ? 5.933 -11.941 0.121 1.00 90.50 65 TRP A O 1
ATOM 539 N N . GLU A 1 66 ? 3.825 -11.159 0.264 1.00 90.69 66 GLU A N 1
ATOM 540 C CA . GLU A 1 66 ? 3.280 -11.905 -0.882 1.00 90.69 66 GLU A CA 1
ATOM 541 C C . GLU A 1 66 ? 3.891 -11.465 -2.219 1.00 90.69 66 GLU A C 1
ATOM 543 O O . GLU A 1 66 ? 4.086 -12.278 -3.122 1.00 90.69 66 GLU A O 1
ATOM 548 N N . SER A 1 67 ? 4.294 -10.196 -2.316 1.00 89.75 67 SER A N 1
ATOM 549 C CA . SER A 1 67 ? 4.989 -9.635 -3.481 1.00 89.75 67 SER A CA 1
ATOM 550 C C . SER A 1 67 ? 6.440 -10.124 -3.627 1.00 89.75 67 SER A C 1
ATOM 552 O O . SER A 1 67 ? 7.143 -9.729 -4.562 1.00 89.75 67 SER A O 1
ATOM 554 N N . MET A 1 68 ? 6.936 -10.960 -2.709 1.00 88.56 68 MET A N 1
ATOM 555 C CA . MET A 1 68 ? 8.308 -11.462 -2.714 1.00 88.56 68 MET A CA 1
ATOM 556 C C . MET A 1 68 ? 8.369 -12.987 -2.743 1.00 88.56 68 MET A C 1
ATOM 558 O O . MET A 1 68 ? 7.601 -13.691 -2.100 1.00 88.56 68 MET A O 1
ATOM 562 N N . LYS A 1 69 ? 9.390 -13.510 -3.428 1.00 88.50 69 LYS A N 1
ATOM 563 C CA . LYS A 1 69 ? 9.754 -14.930 -3.382 1.00 88.50 69 LYS A CA 1
ATOM 564 C C . LYS A 1 69 ? 11.272 -15.123 -3.458 1.00 88.50 69 LYS A C 1
ATOM 566 O O . LYS A 1 69 ? 11.958 -14.285 -4.057 1.00 88.50 69 LYS A O 1
ATOM 571 N N . PRO A 1 70 ? 11.826 -16.214 -2.897 1.00 89.00 70 PRO A N 1
ATOM 572 C CA . PRO A 1 70 ? 13.226 -16.577 -3.105 1.00 89.00 70 PRO A CA 1
ATOM 573 C C . PRO A 1 70 ? 13.547 -16.709 -4.599 1.00 89.00 70 PRO A C 1
ATOM 575 O O . PRO A 1 70 ? 12.792 -17.330 -5.340 1.00 89.00 70 PRO A O 1
ATOM 578 N N . GLY A 1 71 ? 14.651 -16.102 -5.048 1.00 88.69 71 GLY A N 1
ATOM 579 C CA . GLY A 1 71 ? 15.033 -16.116 -6.466 1.00 88.69 71 GLY A CA 1
ATOM 580 C C . GLY A 1 71 ? 14.047 -15.401 -7.402 1.00 88.69 71 GLY A C 1
ATOM 581 O O . GLY A 1 71 ? 14.061 -15.662 -8.600 1.00 88.69 71 G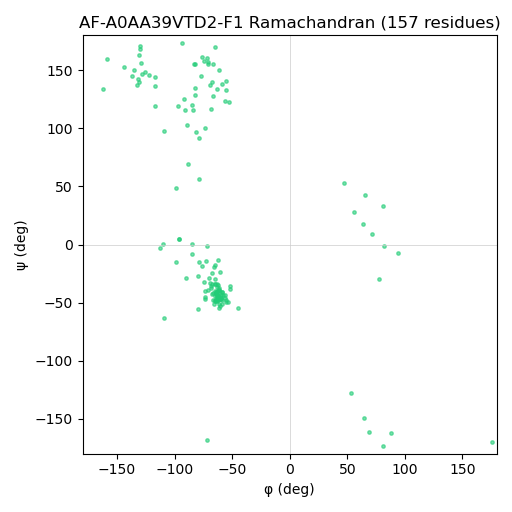LY A O 1
ATOM 582 N N . GLY A 1 72 ? 13.169 -14.540 -6.870 1.00 88.75 72 GLY A N 1
ATOM 583 C CA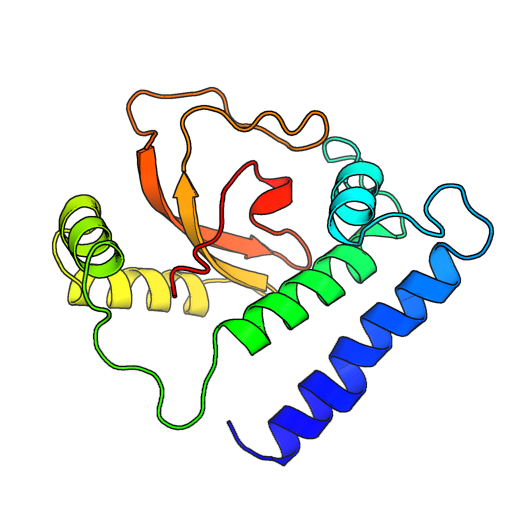 . GLY A 1 72 ? 12.272 -13.705 -7.667 1.00 88.75 72 GLY A CA 1
ATOM 584 C C . GLY A 1 72 ? 12.984 -12.560 -8.399 1.00 88.75 72 GLY A C 1
ATOM 585 O O . GLY A 1 72 ? 14.211 -12.482 -8.446 1.00 88.75 72 GLY A O 1
ATOM 586 N N . GLY A 1 73 ? 12.187 -11.637 -8.939 1.00 87.56 73 GLY A N 1
ATOM 587 C CA . GLY A 1 73 ? 12.661 -10.576 -9.827 1.00 87.56 73 GLY A CA 1
ATOM 588 C C . GLY A 1 73 ? 12.672 -11.013 -11.293 1.00 87.56 73 GLY A C 1
ATOM 589 O O . GLY A 1 73 ? 12.011 -11.980 -11.666 1.00 87.56 73 GLY A O 1
ATOM 590 N N . GLY A 1 74 ? 13.418 -10.279 -12.119 1.00 90.62 74 GLY A N 1
ATOM 591 C CA . GLY A 1 74 ? 13.359 -10.414 -13.574 1.00 90.62 74 GLY A CA 1
ATOM 592 C C . GLY A 1 74 ? 12.175 -9.662 -14.186 1.00 90.62 74 GLY A C 1
ATOM 593 O O . GLY A 1 74 ? 11.483 -8.900 -13.508 1.00 90.62 74 GLY A O 1
ATOM 594 N N . LYS A 1 75 ? 11.984 -9.851 -15.492 1.00 92.25 75 LYS A N 1
ATOM 595 C CA . LYS A 1 75 ? 10.854 -9.293 -16.240 1.00 92.25 75 LYS A CA 1
ATOM 596 C C . LYS A 1 75 ? 9.630 -10.207 -16.038 1.00 92.25 75 LYS A C 1
ATOM 598 O O . LYS A 1 75 ? 9.807 -11.426 -16.110 1.00 92.25 75 LYS A O 1
ATOM 603 N N . PRO A 1 76 ? 8.426 -9.669 -15.761 1.00 91.62 76 PRO A N 1
ATOM 604 C CA . PRO A 1 76 ? 7.208 -10.473 -15.720 1.00 91.62 76 PRO A CA 1
ATOM 605 C C . PRO A 1 76 ? 6.895 -11.042 -17.111 1.00 91.62 76 PRO A C 1
ATOM 607 O O . PRO A 1 76 ? 7.503 -10.653 -18.108 1.00 91.62 76 PRO A O 1
ATOM 610 N N . SER A 1 77 ? 5.937 -11.959 -17.181 1.00 90.44 77 SER A N 1
ATOM 611 C CA . SER A 1 77 ? 5.484 -12.597 -18.421 1.00 90.44 77 SER A CA 1
ATOM 612 C C . SER A 1 77 ? 3.962 -12.545 -18.545 1.00 90.44 77 SER A C 1
ATOM 614 O O . SER A 1 77 ? 3.279 -12.259 -17.565 1.00 90.44 77 SER A O 1
ATOM 616 N N . GLY A 1 78 ? 3.441 -12.863 -19.734 1.00 93.56 78 GLY A N 1
ATOM 617 C CA . GLY A 1 78 ? 2.000 -12.930 -20.001 1.00 93.56 78 GLY A CA 1
ATOM 618 C C . GLY A 1 78 ? 1.309 -11.573 -19.870 1.00 93.56 78 GLY A C 1
ATOM 619 O O . GLY A 1 78 ? 1.936 -10.533 -20.081 1.00 93.56 78 GLY A O 1
ATOM 620 N N . ASP A 1 79 ? 0.037 -11.600 -19.476 1.00 92.12 79 ASP A N 1
ATOM 621 C CA . ASP A 1 79 ? -0.859 -10.439 -19.421 1.00 92.12 79 ASP A CA 1
ATOM 622 C C . ASP A 1 79 ? -0.268 -9.249 -18.655 1.00 92.12 79 ASP A C 1
ATOM 624 O O . ASP A 1 79 ? -0.419 -8.101 -19.067 1.00 92.12 79 ASP A O 1
ATOM 628 N N . LEU A 1 80 ? 0.458 -9.499 -17.557 1.00 91.25 80 LEU A N 1
ATOM 629 C CA . LEU A 1 80 ? 1.085 -8.423 -16.788 1.00 91.25 80 LEU A CA 1
ATOM 630 C C . LEU A 1 80 ? 2.146 -7.684 -17.611 1.00 91.25 80 LEU A C 1
ATOM 632 O O . LEU A 1 80 ? 2.225 -6.458 -17.547 1.00 91.25 80 LEU A O 1
ATOM 636 N N . LEU A 1 81 ? 2.966 -8.410 -18.375 1.00 94.56 81 LEU A N 1
ATOM 637 C CA . LEU A 1 81 ? 3.963 -7.768 -19.221 1.00 94.56 81 LEU A CA 1
ATOM 638 C C . LEU A 1 81 ? 3.300 -6.980 -20.353 1.00 94.56 81 LEU A C 1
ATOM 640 O O . LEU A 1 81 ? 3.704 -5.850 -20.614 1.00 94.56 81 LEU A O 1
ATOM 644 N N . GLU A 1 82 ? 2.276 -7.551 -20.985 1.00 95.12 82 GLU A N 1
ATOM 645 C CA . GLU A 1 82 ? 1.536 -6.881 -22.057 1.00 95.12 82 GLU A CA 1
ATOM 646 C C . GLU A 1 82 ? 0.891 -5.580 -21.568 1.00 95.12 82 GLU A C 1
ATOM 648 O O . GLU A 1 82 ? 1.001 -4.547 -22.228 1.00 95.12 82 GLU A O 1
ATOM 653 N N . LEU A 1 83 ? 0.283 -5.592 -20.377 1.00 93.62 83 LEU A N 1
ATOM 654 C CA . LEU A 1 83 ? -0.272 -4.390 -19.753 1.00 93.62 83 LEU A CA 1
ATOM 655 C C . LEU A 1 83 ? 0.815 -3.362 -19.419 1.00 93.62 83 LEU A C 1
ATOM 657 O O . LEU A 1 83 ? 0.617 -2.169 -19.647 1.00 93.62 83 LEU A O 1
ATOM 661 N N . ILE A 1 84 ? 1.973 -3.804 -18.917 1.00 95.44 84 ILE A N 1
ATOM 662 C CA . ILE A 1 84 ? 3.101 -2.907 -18.634 1.00 95.44 84 ILE A CA 1
ATOM 663 C C . ILE A 1 84 ? 3.604 -2.244 -19.921 1.00 95.44 84 ILE A C 1
ATOM 665 O O . ILE A 1 84 ? 3.792 -1.030 -19.952 1.00 95.44 84 ILE A O 1
ATOM 669 N N . GLU A 1 85 ? 3.823 -3.012 -20.986 1.00 96.19 85 GLU A N 1
ATOM 670 C CA . GLU A 1 85 ? 4.313 -2.473 -22.259 1.00 96.19 85 GLU A CA 1
ATOM 671 C C . GLU A 1 85 ? 3.267 -1.578 -22.934 1.00 96.19 85 GLU A C 1
ATOM 673 O O . GLU A 1 85 ? 3.627 -0.553 -23.510 1.00 96.19 85 GLU A O 1
ATOM 678 N N . ARG A 1 86 ? 1.974 -1.889 -22.789 1.00 95.25 86 ARG A N 1
ATOM 679 C CA . ARG A 1 86 ? 0.875 -1.033 -23.253 1.00 95.25 86 ARG A CA 1
ATOM 680 C C . ARG A 1 86 ? 0.850 0.318 -22.535 1.00 95.25 86 ARG A C 1
ATOM 682 O O . ARG A 1 86 ? 0.721 1.345 -23.196 1.00 95.25 86 ARG A O 1
ATOM 689 N N . ASP A 1 87 ? 0.943 0.316 -21.205 1.00 95.19 87 ASP A N 1
ATOM 690 C CA . ASP A 1 87 ? 0.675 1.513 -20.394 1.00 95.19 87 ASP A CA 1
ATOM 691 C C . ASP A 1 87 ? 1.921 2.372 -20.141 1.00 95.19 87 ASP A C 1
ATOM 693 O O . ASP A 1 87 ? 1.808 3.591 -20.021 1.00 95.19 87 ASP A O 1
ATOM 697 N N . PHE A 1 88 ? 3.109 1.762 -20.108 1.00 95.94 88 PHE A N 1
ATOM 698 C CA . PHE A 1 88 ? 4.387 2.450 -19.867 1.00 95.94 88 PHE A CA 1
ATOM 699 C C . PHE A 1 88 ? 5.310 2.459 -21.097 1.00 95.94 88 PHE A C 1
ATOM 701 O O . PHE A 1 88 ? 6.414 3.005 -21.052 1.00 95.94 88 PHE A O 1
ATOM 708 N N . GLY A 1 89 ? 4.911 1.817 -22.198 1.00 97.25 89 GLY A N 1
ATOM 709 C CA . GLY A 1 89 ? 5.700 1.686 -23.428 1.00 97.25 89 GLY A CA 1
ATOM 710 C C . GLY A 1 89 ? 6.817 0.637 -23.362 1.00 97.25 89 GLY A C 1
ATOM 711 O O . GLY A 1 89 ? 7.162 0.045 -24.381 1.00 97.25 89 GLY A O 1
ATOM 712 N N . SER A 1 90 ? 7.396 0.386 -22.183 1.00 97.44 90 SER A N 1
ATOM 713 C CA . SER A 1 90 ? 8.362 -0.695 -21.953 1.00 97.44 90 SER A CA 1
ATOM 714 C C . SER A 1 90 ? 8.451 -1.080 -20.473 1.00 97.44 90 SER A C 1
ATOM 716 O O . SER A 1 90 ? 8.123 -0.287 -19.584 1.00 97.44 90 SER A O 1
ATOM 718 N N . PHE A 1 91 ? 8.960 -2.283 -20.191 1.00 96.19 91 PHE A N 1
ATOM 719 C CA . PHE A 1 91 ? 9.246 -2.715 -18.819 1.00 96.19 91 PHE A CA 1
ATOM 720 C C . PHE A 1 91 ? 10.328 -1.856 -18.151 1.00 96.19 91 PHE A C 1
ATOM 722 O O . PHE A 1 91 ? 10.267 -1.590 -16.952 1.00 96.19 91 PHE A O 1
ATOM 729 N N . GLU A 1 92 ? 11.308 -1.391 -18.921 1.00 97.50 92 GLU A N 1
ATOM 730 C CA . GLU A 1 92 ? 12.399 -0.541 -18.455 1.00 97.50 92 GLU A CA 1
ATOM 731 C C . GLU A 1 92 ? 11.883 0.837 -18.023 1.00 97.50 92 GLU A C 1
ATOM 733 O O . GLU A 1 92 ? 12.291 1.339 -16.970 1.00 97.50 92 GLU A O 1
ATOM 738 N N . THR A 1 93 ? 10.947 1.412 -18.788 1.00 97.81 93 THR A N 1
ATOM 739 C CA . THR A 1 93 ? 10.248 2.653 -18.422 1.00 97.81 93 THR A CA 1
ATOM 740 C C . THR A 1 93 ? 9.472 2.462 -17.123 1.00 97.81 93 THR A C 1
ATOM 742 O O . THR A 1 93 ? 9.703 3.207 -16.171 1.00 97.81 93 THR A O 1
ATOM 745 N N . PHE A 1 94 ? 8.645 1.413 -17.033 1.00 96.81 94 PHE A N 1
ATOM 746 C CA . PHE A 1 94 ? 7.922 1.075 -15.803 1.00 96.81 94 PHE A CA 1
ATOM 747 C C . PHE A 1 94 ? 8.868 0.948 -14.601 1.00 96.81 94 PHE A C 1
ATOM 749 O O . PHE A 1 94 ? 8.638 1.550 -13.553 1.00 96.81 94 PHE A O 1
ATOM 756 N N . LEU A 1 95 ? 9.961 0.191 -14.739 1.00 96.00 95 LEU A N 1
ATOM 757 C CA . LEU A 1 95 ? 10.902 -0.038 -13.647 1.00 96.00 95 LEU A CA 1
ATOM 758 C C . LEU A 1 95 ? 11.575 1.265 -13.197 1.00 96.00 95 LEU A C 1
ATOM 760 O O . LEU A 1 95 ? 11.836 1.440 -12.004 1.00 96.00 95 LEU A O 1
ATOM 764 N N . SER A 1 96 ? 11.868 2.167 -14.136 1.00 97.50 96 SER A N 1
ATOM 765 C CA . SER A 1 96 ? 12.392 3.504 -13.845 1.00 97.50 96 SER A CA 1
ATOM 766 C C . SER A 1 96 ? 11.381 4.342 -13.056 1.00 97.50 96 SER A C 1
ATOM 768 O O . SER A 1 96 ? 11.719 4.883 -11.999 1.00 97.50 96 SER A O 1
ATOM 770 N N . GLU A 1 97 ? 10.126 4.386 -13.506 1.00 97.31 97 GLU A N 1
ATOM 771 C CA . GLU A 1 97 ? 9.044 5.115 -12.835 1.00 97.31 97 GLU A CA 1
ATOM 772 C C . GLU A 1 97 ? 8.747 4.559 -11.440 1.00 97.31 97 GLU A C 1
ATOM 774 O O . GLU A 1 97 ? 8.668 5.322 -10.475 1.00 97.31 97 GLU A O 1
ATOM 779 N N . PHE A 1 98 ? 8.675 3.235 -11.294 1.00 95.88 98 PHE A N 1
ATOM 780 C CA . PHE A 1 98 ? 8.435 2.577 -10.012 1.00 95.88 98 PHE A CA 1
ATOM 781 C C . PHE A 1 98 ? 9.563 2.854 -9.006 1.00 95.88 98 PHE A C 1
ATOM 7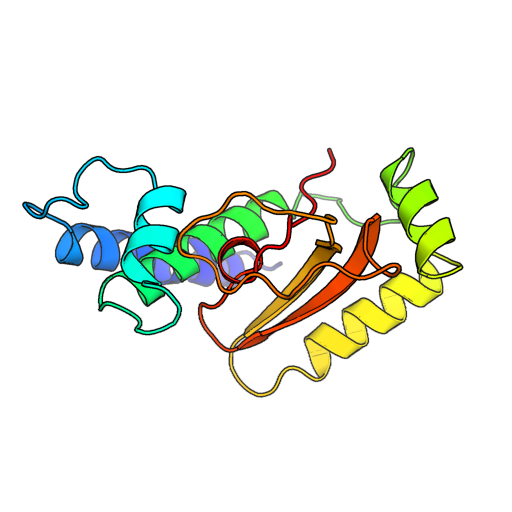83 O O . PHE A 1 98 ? 9.308 3.201 -7.850 1.00 95.88 98 PHE A O 1
ATOM 790 N N . LYS A 1 99 ? 10.829 2.779 -9.447 1.00 95.69 99 LYS A N 1
ATOM 791 C CA . LYS A 1 99 ? 11.990 3.150 -8.615 1.00 95.69 99 LYS A CA 1
ATOM 792 C C . LYS A 1 99 ? 11.973 4.629 -8.234 1.00 95.69 99 LYS A C 1
ATOM 794 O O . LYS A 1 99 ? 12.294 4.970 -7.093 1.00 95.69 99 LYS A O 1
ATOM 799 N N . SER A 1 100 ? 11.606 5.505 -9.166 1.00 96.88 100 SER A N 1
ATOM 800 C CA . SER A 1 100 ? 11.463 6.940 -8.906 1.00 96.88 100 SER A CA 1
ATOM 801 C C . SER A 1 100 ? 10.383 7.208 -7.853 1.00 96.88 100 SER A C 1
ATOM 803 O O . SER A 1 100 ? 10.638 7.900 -6.868 1.00 96.88 100 SER A O 1
ATOM 805 N N . ALA A 1 101 ? 9.210 6.583 -7.970 1.00 94.81 101 ALA A N 1
ATOM 806 C CA . ALA A 1 101 ? 8.140 6.709 -6.982 1.00 94.81 101 ALA A CA 1
ATOM 807 C C . ALA A 1 101 ? 8.573 6.231 -5.585 1.00 94.81 101 ALA A C 1
ATOM 809 O O . ALA A 1 101 ? 8.363 6.944 -4.604 1.00 94.81 101 ALA A O 1
ATOM 810 N N . ALA A 1 102 ? 9.238 5.073 -5.500 1.00 93.25 102 ALA A N 1
ATOM 811 C CA . ALA A 1 102 ? 9.731 4.525 -4.236 1.00 93.25 102 ALA A CA 1
ATOM 812 C C . ALA A 1 102 ? 10.818 5.400 -3.582 1.00 93.25 102 ALA A C 1
ATOM 814 O O . ALA A 1 102 ? 10.821 5.576 -2.367 1.00 93.25 102 ALA A O 1
ATOM 815 N N . SER A 1 103 ? 11.735 5.963 -4.376 1.00 94.00 103 SER A N 1
ATOM 816 C CA . SER A 1 103 ? 12.854 6.781 -3.877 1.00 94.00 103 SER A CA 1
ATOM 817 C C . SER A 1 103 ? 12.473 8.225 -3.540 1.00 94.00 103 SER A C 1
ATOM 819 O O . SER A 1 103 ? 13.109 8.839 -2.686 1.00 94.00 103 SER A O 1
ATOM 821 N N . THR A 1 104 ? 11.438 8.767 -4.186 1.00 94.19 104 THR A N 1
ATOM 822 C CA . THR A 1 104 ? 10.956 10.145 -3.974 1.00 94.19 104 THR A CA 1
ATOM 823 C C . THR A 1 104 ? 9.780 10.229 -2.998 1.00 94.19 104 THR A C 1
ATOM 825 O O . THR A 1 104 ? 9.208 11.307 -2.793 1.00 94.19 104 THR A O 1
ATOM 828 N N . GLN A 1 105 ? 9.387 9.109 -2.386 1.00 93.00 105 GLN A N 1
ATOM 829 C CA . GLN A 1 105 ? 8.461 9.121 -1.262 1.00 93.00 105 GLN A CA 1
ATOM 830 C C . GLN A 1 105 ? 9.154 9.752 -0.049 1.00 93.00 105 GLN A C 1
ATOM 832 O O . GLN A 1 105 ? 10.149 9.241 0.459 1.00 93.00 105 GLN A O 1
ATOM 837 N N . PHE A 1 106 ? 8.627 10.886 0.412 1.00 88.06 106 PHE A N 1
ATOM 838 C CA . PHE A 1 106 ? 9.153 11.567 1.588 1.00 88.06 106 PHE A CA 1
ATOM 839 C C . PHE A 1 106 ? 8.594 10.931 2.867 1.00 88.06 106 PHE A C 1
ATOM 841 O O . PHE A 1 106 ? 7.380 10.784 3.015 1.00 88.06 106 PHE A O 1
ATOM 848 N N . GLY A 1 107 ? 9.480 10.579 3.799 1.00 90.19 107 GLY A N 1
ATOM 849 C CA . GLY A 1 107 ? 9.110 9.882 5.031 1.00 90.19 107 GLY A CA 1
ATOM 850 C C . GLY A 1 107 ? 8.648 8.441 4.792 1.00 90.19 107 GLY A C 1
ATOM 851 O O . GLY A 1 107 ? 8.937 7.835 3.762 1.00 90.19 107 GLY A O 1
ATOM 852 N N . SER A 1 108 ? 7.940 7.876 5.770 1.00 89.44 108 SER A N 1
ATOM 853 C CA . SER A 1 108 ? 7.387 6.522 5.669 1.00 89.44 108 SER A CA 1
ATOM 854 C C . SER A 1 108 ? 6.254 6.465 4.643 1.00 89.44 108 SER A C 1
ATOM 856 O O . SER A 1 108 ? 5.379 7.332 4.620 1.00 89.44 108 SER A O 1
ATOM 858 N N . GLY A 1 109 ? 6.235 5.421 3.820 1.00 92.62 109 GLY A N 1
ATOM 859 C CA . GLY A 1 109 ? 5.189 5.214 2.827 1.00 92.62 109 GLY A CA 1
ATOM 860 C C . GLY A 1 109 ? 5.455 4.006 1.942 1.00 92.62 109 GLY A C 1
ATOM 861 O O . GLY A 1 109 ? 6.370 3.221 2.204 1.00 92.62 109 GLY A O 1
ATOM 862 N N . TRP A 1 110 ? 4.652 3.892 0.891 1.00 93.94 110 TRP A N 1
ATOM 863 C CA . TRP A 1 110 ? 4.635 2.752 -0.018 1.00 93.94 110 TRP A CA 1
ATOM 864 C C . TRP A 1 110 ? 4.585 3.215 -1.475 1.00 93.94 110 TRP A C 1
ATOM 866 O O . TRP A 1 110 ? 4.033 4.274 -1.781 1.00 93.94 110 TRP A O 1
ATOM 876 N N . ALA A 1 111 ? 5.155 2.407 -2.368 1.00 94.44 111 ALA A N 1
ATOM 877 C CA . ALA A 1 111 ? 5.031 2.555 -3.813 1.00 94.44 111 ALA A CA 1
ATOM 878 C C . ALA A 1 111 ? 4.332 1.321 -4.382 1.00 94.44 111 ALA A C 1
ATOM 880 O O . ALA A 1 111 ? 4.645 0.192 -3.999 1.00 94.44 111 ALA A O 1
ATOM 881 N N . TRP A 1 112 ? 3.398 1.550 -5.295 1.00 93.69 112 TRP A N 1
ATOM 882 C CA . TRP A 1 112 ? 2.456 0.547 -5.767 1.00 93.69 112 TRP A CA 1
ATOM 883 C C . TRP A 1 112 ? 2.394 0.545 -7.286 1.00 93.69 112 TRP A C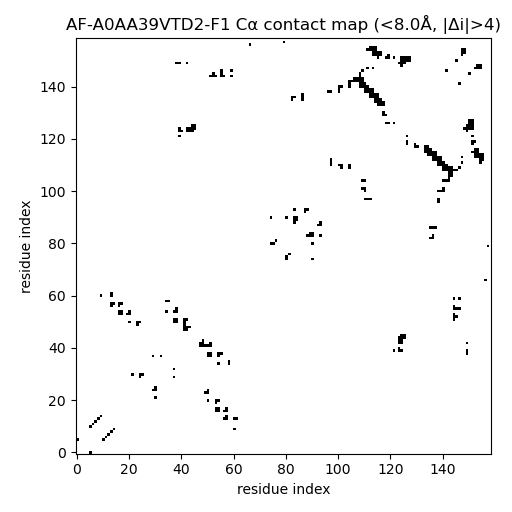 1
ATOM 885 O O . TRP A 1 112 ? 2.424 1.603 -7.914 1.00 93.69 112 TRP A O 1
ATOM 895 N N . LEU A 1 113 ? 2.269 -0.650 -7.859 1.00 93.81 113 LEU A N 1
ATOM 896 C CA . LEU A 1 113 ? 1.739 -0.833 -9.201 1.00 93.81 113 LEU A CA 1
ATOM 897 C C . LEU A 1 113 ? 0.261 -1.187 -9.043 1.00 93.81 113 LEU A C 1
ATOM 899 O O . LEU A 1 113 ? -0.074 -2.187 -8.401 1.00 93.81 113 LEU A O 1
ATOM 903 N N . CYS A 1 114 ? -0.610 -0.351 -9.594 1.00 91.50 114 CYS A N 1
ATOM 904 C CA . CYS A 1 114 ? -2.052 -0.505 -9.465 1.00 91.50 114 CYS A CA 1
ATOM 905 C C . CYS A 1 114 ? -2.717 -0.532 -10.825 1.00 91.50 114 CYS A C 1
ATOM 907 O O . CYS A 1 114 ? -2.304 0.191 -11.722 1.00 91.50 114 CYS A O 1
ATOM 909 N N . TYR A 1 115 ? -3.809 -1.270 -10.943 1.00 87.88 115 TYR A N 1
ATOM 910 C CA . TYR A 1 115 ? -4.751 -1.106 -12.032 1.00 87.88 115 TYR A CA 1
ATOM 911 C C . TYR A 1 115 ? -5.828 -0.094 -11.628 1.00 87.88 115 TYR A C 1
ATOM 913 O O . TYR A 1 115 ? -6.598 -0.315 -10.686 1.00 87.88 115 TYR A O 1
ATOM 921 N N . LYS A 1 116 ? -5.876 1.038 -12.336 1.00 85.31 116 LYS A N 1
ATOM 922 C CA . LYS A 1 116 ? -6.896 2.069 -12.141 1.00 85.31 116 LYS A CA 1
ATOM 923 C C . LYS A 1 116 ? -8.161 1.657 -12.882 1.00 85.31 116 LYS A C 1
ATOM 925 O O . LYS A 1 116 ? -8.266 1.854 -14.090 1.00 85.31 116 LYS A O 1
ATOM 930 N N . ALA A 1 117 ? -9.103 1.045 -12.173 1.00 74.62 117 ALA A N 1
ATOM 931 C CA . ALA A 1 117 ? -10.401 0.706 -12.740 1.00 74.62 117 ALA A CA 1
ATOM 932 C C . ALA A 1 117 ? -11.251 1.969 -12.964 1.00 74.62 117 ALA A C 1
ATOM 934 O O . ALA A 1 117 ? -11.085 2.979 -12.290 1.00 74.62 117 ALA A O 1
ATOM 935 N N . ASN A 1 118 ? -12.197 1.884 -13.894 1.00 66.56 118 ASN A N 1
ATOM 936 C CA . ASN A 1 118 ? -13.165 2.939 -14.214 1.00 66.56 118 ASN A CA 1
ATOM 937 C C . ASN A 1 118 ? -14.259 3.120 -13.150 1.00 66.56 118 ASN A C 1
ATOM 939 O O . ASN A 1 118 ? -15.007 4.090 -13.194 1.00 66.56 118 ASN A O 1
ATOM 943 N N . ARG A 1 119 ? -14.409 2.162 -12.233 1.00 62.28 119 ARG A N 1
ATOM 944 C CA . ARG A 1 119 ? -15.283 2.252 -11.062 1.00 62.28 119 ARG A CA 1
ATOM 945 C C . ARG A 1 119 ? -14.849 1.198 -10.051 1.00 62.28 119 ARG A C 1
ATOM 947 O O . ARG A 1 119 ? -14.666 0.041 -10.422 1.00 62.28 119 ARG A O 1
ATOM 954 N N . LEU A 1 120 ? -14.730 1.593 -8.791 1.00 64.00 120 LEU A N 1
ATOM 955 C CA . LEU A 1 120 ? -14.653 0.677 -7.660 1.00 64.00 120 LEU A CA 1
ATOM 956 C C . LEU A 1 120 ? -15.866 0.936 -6.767 1.00 64.00 120 LEU A C 1
ATOM 958 O O . LEU A 1 120 ? -16.064 2.049 -6.289 1.00 64.00 120 LEU A O 1
ATOM 962 N N . ASP A 1 121 ? -16.705 -0.085 -6.587 1.00 62.22 121 ASP A N 1
ATOM 963 C CA . ASP A 1 121 ? -17.892 -0.045 -5.720 1.00 62.22 121 ASP A CA 1
ATOM 964 C C . ASP A 1 121 ? -17.491 -0.206 -4.249 1.00 62.22 121 ASP A C 1
ATOM 966 O O . ASP A 1 121 ? -17.924 -1.114 -3.547 1.00 62.22 121 ASP A O 1
ATOM 970 N N . VAL A 1 122 ? -16.606 0.673 -3.788 1.00 67.75 122 VAL A N 1
ATOM 971 C CA . VAL A 1 122 ? -16.133 0.693 -2.406 1.00 67.75 122 VAL A CA 1
ATOM 972 C C . VAL A 1 122 ? -16.732 1.924 -1.735 1.00 67.75 122 VAL A C 1
ATOM 974 O O . VAL A 1 122 ? -16.235 3.035 -1.909 1.00 67.75 122 VAL A O 1
ATOM 977 N N . GLU A 1 123 ? -17.834 1.738 -1.002 1.00 65.81 123 GLU A N 1
ATOM 978 C CA . GLU A 1 123 ? -18.686 2.831 -0.490 1.00 65.81 123 GLU A CA 1
ATOM 979 C C . GLU A 1 123 ? -17.975 3.816 0.457 1.00 65.81 123 GLU A C 1
ATOM 981 O O . GLU A 1 123 ? -18.404 4.967 0.583 1.00 65.81 123 GLU A O 1
ATOM 986 N N . ASN A 1 124 ? -16.891 3.373 1.101 1.00 67.31 124 ASN A N 1
ATOM 987 C CA . ASN A 1 124 ? -16.134 4.140 2.094 1.00 67.31 124 ASN A CA 1
ATOM 988 C C . ASN A 1 124 ? -14.740 4.589 1.625 1.00 67.31 124 ASN A C 1
ATOM 990 O O . ASN A 1 124 ? -14.050 5.257 2.394 1.00 67.31 124 ASN A O 1
ATOM 994 N N . ALA A 1 125 ? -14.325 4.272 0.393 1.00 65.56 125 ALA A N 1
ATOM 995 C CA . ALA A 1 125 ? -13.068 4.756 -0.184 1.00 65.56 125 ALA A CA 1
ATOM 996 C C . ALA A 1 125 ? -13.226 6.162 -0.788 1.00 65.56 125 ALA A C 1
ATOM 998 O O . ALA A 1 125 ? -14.315 6.559 -1.213 1.00 65.56 125 ALA A O 1
ATOM 999 N N . VAL A 1 126 ? -12.124 6.917 -0.874 1.00 67.06 126 VAL A N 1
ATOM 1000 C CA . VAL A 1 126 ? -12.097 8.144 -1.682 1.00 67.06 126 VAL A CA 1
ATOM 1001 C C . VAL A 1 126 ? -11.938 7.710 -3.132 1.00 67.06 126 VAL A C 1
ATOM 1003 O O . VAL A 1 126 ? -10.828 7.509 -3.617 1.00 67.06 126 VAL A O 1
ATOM 1006 N N . ASN A 1 127 ? -13.068 7.528 -3.813 1.00 63.66 127 ASN A N 1
ATOM 1007 C CA . ASN A 1 127 ? -13.074 7.195 -5.230 1.00 63.66 127 ASN A CA 1
ATOM 1008 C C . ASN A 1 127 ? -12.949 8.489 -6.049 1.00 63.66 127 ASN A C 1
ATOM 1010 O O . ASN A 1 127 ? -13.852 9.332 -5.986 1.00 63.66 127 ASN A O 1
ATOM 1014 N N . PRO A 1 128 ? -11.866 8.684 -6.821 1.00 62.84 128 PRO A N 1
ATOM 1015 C CA . PRO A 1 128 ? -11.839 9.758 -7.803 1.00 62.84 128 PRO A CA 1
ATOM 1016 C C . PRO A 1 128 ? -12.949 9.538 -8.842 1.00 62.84 128 PRO A C 1
ATOM 1018 O O . PRO A 1 128 ? -13.335 8.402 -9.125 1.00 62.84 128 PRO A O 1
ATOM 1021 N N . LEU A 1 129 ? -13.473 10.629 -9.411 1.00 65.88 129 LEU A N 1
ATOM 1022 C CA . LEU A 1 129 ? -14.447 10.526 -10.495 1.00 65.88 129 LEU A CA 1
ATOM 1023 C C . LEU A 1 129 ? -13.829 9.754 -11.671 1.00 65.88 129 LEU A C 1
ATOM 1025 O O . LEU A 1 129 ? -12.667 10.016 -12.003 1.00 65.88 129 LEU A O 1
ATOM 1029 N N . PRO A 1 130 ? -14.592 8.849 -12.309 1.00 67.44 130 PRO A N 1
ATOM 1030 C CA . PRO A 1 130 ? -14.114 8.134 -13.479 1.00 67.44 130 PRO A CA 1
ATOM 1031 C C . PRO A 1 130 ? -13.653 9.097 -14.576 1.00 67.44 130 PRO A C 1
ATOM 1033 O O . PRO A 1 130 ? -14.302 10.120 -14.816 1.00 67.44 130 PRO A O 1
ATOM 1036 N N . SER A 1 131 ? -12.565 8.764 -15.262 1.00 69.88 131 SER A N 1
ATOM 1037 C CA . SER A 1 131 ? -12.080 9.488 -16.437 1.00 69.88 131 SER A CA 1
ATOM 1038 C C . SER A 1 131 ? -11.763 8.544 -17.597 1.00 69.88 131 SER A C 1
ATOM 1040 O O . SER A 1 131 ? -11.580 7.342 -17.419 1.00 69.88 131 SER A O 1
ATOM 1042 N N . ASP A 1 132 ? -11.648 9.098 -18.806 1.00 65.81 132 ASP A N 1
ATOM 1043 C CA . ASP A 1 132 ? -11.261 8.339 -20.009 1.00 65.81 132 ASP A CA 1
ATOM 1044 C C . ASP A 1 132 ? -9.845 7.737 -19.915 1.00 65.81 132 ASP A C 1
ATOM 1046 O O . ASP A 1 132 ? -9.476 6.871 -20.703 1.00 65.81 132 ASP A O 1
ATOM 1050 N N . GLU A 1 133 ? -9.053 8.175 -18.933 1.00 67.69 133 GLU A N 1
ATOM 1051 C CA . GLU A 1 133 ? -7.739 7.618 -18.615 1.00 67.69 133 GLU A CA 1
ATOM 1052 C C . GLU A 1 133 ? -7.790 6.393 -17.686 1.00 67.69 133 GLU A C 1
ATOM 1054 O O . GLU A 1 133 ? -6.739 5.862 -17.318 1.00 67.69 133 GLU A O 1
ATOM 1059 N N . ASP A 1 134 ? -8.975 5.949 -17.272 1.00 75.56 134 ASP A N 1
ATOM 1060 C CA . ASP A 1 134 ? -9.140 4.725 -16.492 1.00 75.56 134 ASP A CA 1
ATOM 1061 C C . ASP A 1 134 ? -8.994 3.471 -17.375 1.00 75.56 134 ASP A C 1
ATOM 1063 O O . ASP A 1 134 ? -9.163 3.520 -18.592 1.00 75.56 134 ASP A O 1
ATOM 1067 N N . LYS A 1 135 ? -8.737 2.315 -16.746 1.00 84.56 135 LYS A N 1
ATOM 1068 C CA . LYS A 1 135 ? -8.385 1.003 -17.342 1.00 84.56 135 LYS A CA 1
ATOM 1069 C C . LYS A 1 135 ? -6.912 0.839 -17.732 1.00 84.56 135 LYS A C 1
ATOM 1071 O O . LYS A 1 135 ? -6.582 0.108 -18.671 1.00 84.56 135 LYS A O 1
ATOM 1076 N N . LYS A 1 136 ? -6.020 1.470 -16.972 1.00 89.81 136 LYS A N 1
ATOM 1077 C CA . LYS A 1 136 ? -4.566 1.357 -17.136 1.00 89.81 136 LYS A CA 1
ATOM 1078 C C . LYS A 1 136 ? -3.854 1.033 -15.832 1.00 89.81 136 LYS A C 1
ATOM 1080 O O . LYS A 1 136 ? -4.354 1.330 -14.743 1.00 89.81 136 LYS A O 1
ATOM 1085 N N . LEU A 1 137 ? -2.678 0.439 -15.959 1.00 92.00 137 LEU A N 1
ATOM 1086 C CA . LEU A 1 137 ? -1.704 0.371 -14.893 1.00 92.00 137 LEU A CA 1
ATOM 1087 C C . LEU A 1 137 ? -1.158 1.769 -14.594 1.00 92.00 137 LEU A C 1
ATOM 1089 O O . LEU A 1 137 ? -0.911 2.578 -15.486 1.00 92.00 137 LEU A O 1
ATOM 1093 N N . VAL A 1 138 ? -0.976 2.044 -13.311 1.00 91.94 138 VAL A N 1
ATOM 1094 C CA . VAL A 1 138 ? -0.429 3.291 -12.788 1.00 91.94 138 VAL A CA 1
ATOM 1095 C C . VAL A 1 138 ? 0.558 2.986 -11.670 1.00 91.94 138 VAL A C 1
ATOM 1097 O O . VAL A 1 138 ? 0.367 2.052 -10.887 1.00 91.94 138 VAL A O 1
ATOM 1100 N N . VAL A 1 139 ? 1.610 3.796 -11.580 1.00 92.81 139 VAL A N 1
ATOM 1101 C CA . VAL A 1 139 ? 2.499 3.818 -10.417 1.00 92.81 139 VAL A CA 1
ATOM 1102 C C . VAL A 1 139 ? 1.992 4.874 -9.445 1.00 92.81 139 VAL A C 1
ATOM 1104 O O . VAL A 1 139 ? 1.828 6.039 -9.811 1.00 92.81 139 VAL A O 1
ATOM 1107 N N . VAL A 1 140 ? 1.748 4.477 -8.198 1.00 91.00 140 VAL A N 1
ATOM 1108 C CA . VAL A 1 140 ? 1.201 5.365 -7.163 1.00 91.00 140 VAL A CA 1
ATOM 1109 C C . VAL A 1 140 ? 2.068 5.299 -5.920 1.00 91.00 140 VAL A C 1
ATOM 1111 O O . VAL A 1 140 ? 2.619 4.251 -5.588 1.00 91.00 140 VAL A O 1
ATOM 1114 N N . LYS A 1 141 ? 2.177 6.420 -5.211 1.00 91.19 141 LYS A N 1
ATOM 1115 C CA . LYS A 1 141 ? 2.806 6.481 -3.893 1.00 91.19 141 LYS A CA 1
ATOM 1116 C C . LYS A 1 141 ? 1.796 6.902 -2.842 1.00 91.19 141 LYS A C 1
ATOM 1118 O O . LYS A 1 141 ? 0.936 7.740 -3.114 1.00 91.19 141 LYS A O 1
ATOM 1123 N N . SER A 1 142 ? 1.922 6.345 -1.647 1.00 89.75 142 SER A N 1
ATOM 1124 C CA . SER A 1 142 ? 1.074 6.702 -0.518 1.00 89.75 142 SER A CA 1
ATOM 1125 C C . SER A 1 142 ? 1.911 6.958 0.738 1.00 89.75 142 SER A C 1
ATOM 1127 O O . SER A 1 142 ? 2.862 6.220 1.013 1.00 89.75 142 SER A O 1
ATOM 1129 N N . PRO A 1 143 ? 1.598 8.013 1.511 1.00 88.50 143 PRO A N 1
ATOM 1130 C CA . PRO A 1 143 ? 2.244 8.245 2.791 1.00 88.50 143 PRO A CA 1
ATOM 1131 C C . PRO A 1 143 ? 1.671 7.316 3.869 1.00 88.50 143 PRO A C 1
ATOM 1133 O O . PRO A 1 143 ? 0.464 7.067 3.927 1.00 88.50 143 PRO A O 1
ATOM 1136 N N . ASN A 1 144 ? 2.532 6.888 4.791 1.00 86.12 144 ASN A N 1
ATOM 1137 C CA . ASN A 1 144 ? 2.162 6.124 5.983 1.00 86.12 144 ASN A CA 1
ATOM 1138 C C . ASN A 1 144 ? 1.326 4.867 5.663 1.00 86.12 144 ASN A C 1
ATOM 1140 O O . ASN A 1 144 ? 1.750 4.040 4.865 1.00 86.12 144 ASN A O 1
ATOM 1144 N N . ALA A 1 145 ? 0.178 4.702 6.324 1.00 81.56 145 ALA A N 1
ATOM 1145 C CA . ALA A 1 145 ? -0.661 3.512 6.251 1.00 81.56 145 ALA A CA 1
ATOM 1146 C C . ALA A 1 145 ? -1.637 3.510 5.061 1.00 81.56 145 ALA A C 1
ATOM 1148 O O . ALA A 1 145 ? -2.280 2.495 4.818 1.00 81.56 145 ALA A O 1
ATOM 1149 N N . VAL A 1 146 ? -1.758 4.614 4.311 1.00 82.19 146 VAL A N 1
ATOM 1150 C CA . VAL A 1 146 ? -2.714 4.714 3.195 1.00 82.19 146 VAL A CA 1
ATOM 1151 C C . VAL A 1 146 ? -2.354 3.692 2.119 1.00 82.19 146 VAL A C 1
ATOM 1153 O O . VAL A 1 146 ? -1.189 3.573 1.741 1.00 82.19 146 VAL A O 1
ATOM 1156 N N . ASN A 1 147 ? -3.345 2.964 1.613 1.00 80.69 147 ASN A N 1
ATOM 1157 C CA . ASN A 1 147 ? -3.144 1.917 0.616 1.00 80.69 147 ASN A CA 1
ATOM 1158 C C . ASN A 1 147 ? -4.090 2.073 -0.574 1.00 80.69 147 ASN A C 1
ATOM 1160 O O . ASN A 1 147 ? -4.994 2.907 -0.577 1.00 80.69 147 ASN A O 1
ATOM 1164 N N . THR A 1 148 ? -3.860 1.278 -1.612 1.00 75.06 148 THR A N 1
ATOM 1165 C CA . THR A 1 148 ? -4.548 1.413 -2.900 1.00 75.06 148 THR A CA 1
ATOM 1166 C C . THR A 1 148 ? -6.041 1.141 -2.767 1.00 75.06 148 THR A C 1
ATOM 1168 O O . THR A 1 148 ? -6.841 1.826 -3.394 1.00 75.06 148 THR A O 1
ATOM 1171 N N . PHE A 1 149 ? -6.426 0.229 -1.873 1.00 74.75 149 PHE A N 1
ATOM 1172 C CA . PHE A 1 149 ? -7.820 -0.098 -1.603 1.00 74.75 149 PHE A CA 1
ATOM 1173 C C . PHE A 1 149 ? -8.605 1.104 -1.057 1.00 74.75 149 PHE A C 1
ATOM 1175 O O . PHE A 1 149 ? -9.663 1.436 -1.587 1.00 74.75 149 PHE A O 1
ATOM 1182 N N . SER A 1 150 ? -8.037 1.842 -0.093 1.00 72.06 150 SER A N 1
ATOM 1183 C CA . SER A 1 150 ? -8.637 3.094 0.413 1.00 72.06 15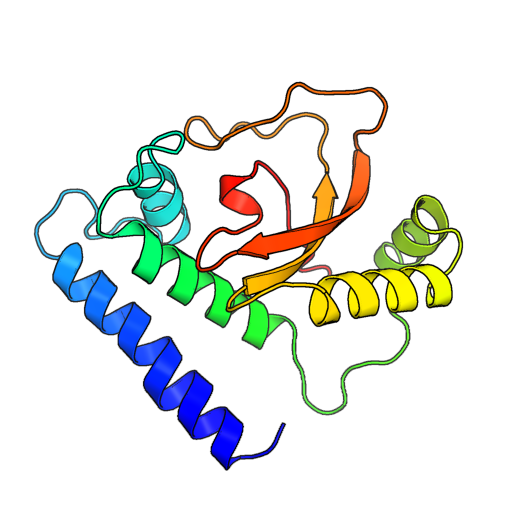0 SER A CA 1
ATOM 1184 C C . SER A 1 150 ? -8.701 4.228 -0.624 1.00 72.06 150 SER A C 1
ATOM 1186 O O . SER A 1 150 ? -9.493 5.159 -0.478 1.00 72.06 150 SER A O 1
ATOM 1188 N N . LEU A 1 151 ? -7.887 4.136 -1.681 1.00 70.62 151 LEU A N 1
ATOM 1189 C CA . LEU A 1 151 ? -7.815 5.095 -2.788 1.00 70.62 151 LEU A CA 1
ATOM 1190 C C . LEU A 1 151 ? -8.660 4.676 -4.001 1.00 70.62 151 LEU A C 1
ATOM 1192 O O . LEU A 1 151 ? -8.576 5.318 -5.048 1.00 70.62 151 LEU A O 1
ATOM 1196 N N . GLY A 1 152 ? -9.424 3.582 -3.898 1.00 71.62 152 GLY A N 1
ATOM 1197 C CA . GLY A 1 152 ? -10.204 3.072 -5.022 1.00 71.62 152 GLY A CA 1
ATOM 1198 C C . GLY A 1 152 ? -9.318 2.578 -6.167 1.00 71.62 152 GLY A C 1
ATOM 1199 O O . GLY A 1 152 ? -9.592 2.857 -7.332 1.00 71.62 152 GLY A O 1
ATOM 1200 N N . LEU A 1 153 ? -8.242 1.852 -5.851 1.00 74.19 153 LEU A N 1
ATOM 1201 C CA . LEU A 1 153 ? -7.325 1.240 -6.814 1.00 74.19 153 LEU A CA 1
ATOM 1202 C C . LEU A 1 153 ? -7.081 -0.236 -6.482 1.00 74.19 153 LEU A C 1
ATOM 1204 O O . LEU A 1 153 ? -6.869 -0.602 -5.323 1.00 74.19 153 LEU A O 1
ATOM 1208 N N . LEU A 1 154 ? -7.018 -1.080 -7.513 1.00 75.06 154 LEU A N 1
ATOM 1209 C CA . LEU A 1 154 ? -6.610 -2.476 -7.359 1.00 75.06 154 LEU A CA 1
ATOM 1210 C C . LEU A 1 154 ? -5.086 -2.547 -7.414 1.00 75.06 154 LEU A C 1
ATOM 1212 O O . LEU A 1 154 ? -4.492 -2.150 -8.414 1.00 75.06 154 LEU A O 1
ATOM 1216 N N . SER A 1 155 ? -4.433 -3.029 -6.357 1.00 70.88 155 SER A N 1
ATOM 1217 C CA . SER A 1 155 ? -3.023 -3.412 -6.456 1.00 70.88 155 SER A CA 1
ATOM 1218 C C . SER A 1 155 ? -2.904 -4.683 -7.299 1.00 70.88 155 SER A C 1
ATOM 1220 O O . SER A 1 155 ? -3.871 -5.422 -7.458 1.00 70.88 155 SER A O 1
ATOM 1222 N N . ALA A 1 156 ? -1.737 -4.917 -7.888 1.00 60.31 156 ALA A N 1
ATOM 1223 C CA . ALA A 1 156 ? -1.469 -6.088 -8.714 1.00 60.31 156 ALA A CA 1
ATOM 1224 C C . ALA A 1 156 ? -0.945 -7.281 -7.879 1.00 60.31 156 ALA A C 1
ATOM 1226 O O . ALA A 1 156 ? 0.247 -7.295 -7.575 1.00 60.31 156 ALA A O 1
ATOM 1227 N N . PRO A 1 157 ? -1.756 -8.312 -7.563 1.00 51.47 157 PRO A N 1
ATOM 1228 C CA . PRO A 1 157 ? -1.283 -9.649 -7.213 1.00 51.47 157 PRO A CA 1
ATOM 1229 C C . PRO A 1 157 ? -1.384 -10.565 -8.446 1.00 51.47 157 PRO A C 1
ATOM 1231 O O . PRO A 1 157 ? -1.999 -11.626 -8.392 1.00 51.47 157 PRO A O 1
ATOM 1234 N N . TYR A 1 158 ? -0.896 -10.129 -9.611 1.00 44.72 158 TYR A N 1
ATOM 1235 C CA . TYR A 1 158 ? -0.945 -10.986 -10.799 1.00 44.72 158 TYR A CA 1
ATOM 1236 C C . TYR A 1 158 ? 0.114 -12.086 -10.638 1.00 44.72 158 TYR A C 1
ATOM 1238 O O . TYR A 1 158 ? 1.310 -11.826 -10.787 1.00 44.72 158 TYR A O 1
ATOM 1246 N N . TYR A 1 159 ? -0.344 -13.276 -10.243 1.00 35.47 159 TYR A N 1
ATOM 1247 C CA . TYR A 1 159 ? 0.409 -14.530 -10.294 1.00 35.47 159 TYR A CA 1
ATOM 1248 C C . TYR A 1 159 ? 0.653 -14.973 -11.736 1.00 35.47 159 TYR A C 1
ATOM 1250 O O . TYR A 1 159 ? -0.280 -14.824 -12.558 1.00 35.47 159 TYR A O 1
#